Protein AF-A0AAW2PL71-F1 (afdb_monomer)

pLDDT: mean 82.97, std 17.32, range [32.44, 98.19]

InterPro domains:
  IPR003349 JmjN domain [PF02375] (25-58)
  IPR003349 JmjN domain [PS51183] (24-65)
  IPR003349 JmjN domain [SM00545] (23-64)

Foldseek 3Di:
DDDDDPPPPPPPPDDPVVVVDDDQEEAEDDPVLVVDVVVVCVVCVVPRVVVVDHHYDYPDDDDDPVVVVVVQQVVQCVPDPDNVDGRKDWDFDDDPPDDVPDPDDPPDPRPDTHDMDHD

Structure (mmCIF, N/CA/C/O backbone):
data_AF-A0AAW2PL71-F1
#
_entry.id   AF-A0AAW2PL71-F1
#
loop_
_atom_site.group_PDB
_atom_site.id
_atom_site.type_symbol
_atom_site.label_atom_id
_atom_site.label_alt_id
_atom_site.label_comp_id
_atom_site.label_asym_id
_atom_site.label_entity_id
_atom_site.label_seq_id
_atom_site.pdbx_PDB_ins_code
_atom_site.Cartn_x
_atom_site.Cartn_y
_atom_site.Cartn_z
_atom_site.occupancy
_atom_site.B_iso_or_equiv
_atom_site.auth_seq_id
_atom_site.auth_comp_id
_atom_site.auth_asym_id
_atom_site.auth_atom_id
_atom_site.pdbx_PDB_model_num
ATOM 1 N N . MET A 1 1 ? 32.051 -24.001 -17.659 1.00 33.91 1 MET A N 1
ATOM 2 C CA . MET A 1 1 ? 32.112 -24.149 -16.190 1.00 33.91 1 MET A CA 1
ATOM 3 C C . MET A 1 1 ? 31.019 -23.276 -15.603 1.00 33.91 1 MET A C 1
ATOM 5 O O . MET A 1 1 ? 31.182 -22.067 -15.554 1.00 33.91 1 MET A O 1
ATOM 9 N N . ALA A 1 2 ? 29.862 -23.871 -15.310 1.00 32.44 2 ALA A N 1
ATOM 10 C CA . ALA A 1 2 ? 28.742 -23.176 -14.687 1.00 32.44 2 ALA A CA 1
ATOM 11 C C . ALA A 1 2 ? 28.960 -23.183 -13.169 1.00 32.44 2 ALA A C 1
ATOM 13 O O . ALA A 1 2 ? 29.197 -24.244 -12.598 1.00 32.44 2 ALA A O 1
ATOM 14 N N . ALA A 1 3 ? 28.933 -22.010 -12.540 1.00 37.00 3 ALA A N 1
ATOM 15 C CA . ALA A 1 3 ? 28.911 -21.906 -11.090 1.00 37.00 3 ALA A CA 1
ATOM 16 C C . ALA A 1 3 ? 27.455 -22.023 -10.629 1.00 37.00 3 ALA A C 1
ATOM 18 O O . ALA A 1 3 ? 26.619 -21.180 -10.957 1.00 37.00 3 ALA A O 1
ATOM 19 N N . GLU A 1 4 ? 27.157 -23.097 -9.907 1.00 39.41 4 GLU A N 1
ATOM 20 C CA . GLU A 1 4 ? 25.885 -23.297 -9.227 1.00 39.41 4 GLU A CA 1
ATOM 21 C C . GLU A 1 4 ? 25.730 -22.256 -8.110 1.00 39.41 4 GLU A C 1
ATOM 23 O O . GLU A 1 4 ? 26.573 -22.136 -7.219 1.00 39.41 4 GLU A O 1
ATOM 28 N N . VAL A 1 5 ? 24.638 -21.490 -8.148 1.00 39.50 5 VAL A N 1
ATOM 29 C CA . VAL A 1 5 ? 24.213 -20.655 -7.021 1.00 39.50 5 VAL A CA 1
ATOM 30 C C . VAL A 1 5 ? 23.587 -21.583 -5.989 1.00 39.50 5 VAL A C 1
ATOM 32 O O . VAL A 1 5 ? 22.440 -22.007 -6.117 1.00 39.50 5 VAL A O 1
ATOM 35 N N . SER A 1 6 ? 24.370 -21.913 -4.966 1.00 40.34 6 SER A N 1
ATOM 36 C CA . SER A 1 6 ? 23.892 -22.651 -3.804 1.00 40.34 6 SER A CA 1
ATOM 37 C C . SER A 1 6 ? 22.891 -21.779 -3.043 1.00 40.34 6 SER A C 1
ATOM 39 O O . SER A 1 6 ? 23.249 -20.772 -2.428 1.00 40.34 6 SER A O 1
ATOM 41 N N . GLY A 1 7 ? 21.612 -22.145 -3.137 1.00 46.38 7 GLY A N 1
ATOM 42 C CA . GLY A 1 7 ? 20.522 -21.586 -2.348 1.00 46.38 7 GLY A CA 1
ATOM 43 C C . GLY A 1 7 ? 20.689 -21.968 -0.881 1.00 46.38 7 GLY A C 1
ATOM 44 O O . GLY A 1 7 ? 20.038 -22.886 -0.390 1.00 46.38 7 GLY A O 1
ATOM 45 N N . GLY A 1 8 ? 21.584 -21.272 -0.184 1.00 38.81 8 GLY A N 1
ATOM 46 C CA . GLY A 1 8 ? 21.751 -21.379 1.257 1.00 38.81 8 GLY A CA 1
ATOM 47 C C . GLY A 1 8 ? 20.539 -20.786 1.964 1.00 38.81 8 GLY A C 1
ATOM 48 O O . GLY A 1 8 ? 20.511 -19.594 2.261 1.00 38.81 8 GLY A O 1
ATOM 49 N N . GLY A 1 9 ? 19.541 -21.623 2.249 1.00 47.38 9 GLY A N 1
ATOM 50 C CA . GLY A 1 9 ? 18.488 -21.348 3.223 1.00 47.38 9 GLY A CA 1
ATOM 51 C C . GLY A 1 9 ? 19.075 -21.293 4.633 1.00 47.38 9 GLY A C 1
ATOM 52 O O . GLY A 1 9 ? 18.838 -22.181 5.445 1.00 47.38 9 GLY A O 1
ATOM 53 N N . GLY A 1 10 ? 19.899 -20.284 4.912 1.00 53.03 10 GLY A N 1
ATOM 54 C CA . GLY A 1 10 ? 20.370 -20.004 6.258 1.00 53.03 10 GLY A CA 1
ATOM 55 C C . GLY A 1 10 ? 19.173 -19.637 7.124 1.00 53.03 10 GLY A C 1
ATOM 56 O O . GLY A 1 10 ? 18.436 -18.707 6.801 1.00 53.03 10 GLY A O 1
ATOM 57 N N . ASN A 1 11 ? 18.964 -20.376 8.210 1.00 62.91 11 ASN A N 1
ATOM 58 C CA . ASN A 1 11 ? 18.016 -20.000 9.249 1.00 62.91 11 ASN A CA 1
ATOM 59 C C . ASN A 1 11 ? 18.486 -18.658 9.834 1.00 62.91 11 ASN A C 1
ATOM 61 O O . ASN A 1 11 ? 19.463 -18.607 10.579 1.00 62.91 11 ASN A O 1
ATOM 65 N N . ILE A 1 12 ? 17.865 -17.557 9.407 1.00 77.00 12 ILE A N 1
ATOM 66 C CA . ILE A 1 12 ? 18.183 -16.224 9.914 1.00 77.00 12 ILE A CA 1
ATOM 67 C C . ILE A 1 12 ? 17.695 -16.192 11.360 1.00 77.00 12 ILE A C 1
ATOM 69 O O . ILE A 1 12 ? 16.492 -16.121 11.615 1.00 77.00 12 ILE A O 1
ATOM 73 N N . GLU A 1 13 ? 18.623 -16.253 12.312 1.00 84.00 13 GLU A N 1
ATOM 74 C CA . GLU A 1 13 ? 18.301 -16.095 13.725 1.00 84.00 13 GLU A CA 1
ATOM 75 C C . GLU A 1 13 ? 17.822 -14.663 13.986 1.00 84.00 13 GLU A C 1
ATOM 77 O O . GLU A 1 13 ? 18.589 -13.719 14.167 1.00 84.00 13 GLU A O 1
ATOM 82 N N . VAL A 1 14 ? 16.503 -14.492 13.960 1.00 85.88 14 VAL A N 1
ATOM 83 C CA . VAL A 1 14 ? 15.848 -13.229 14.287 1.00 85.88 14 VAL A CA 1
ATOM 84 C C . VAL A 1 14 ? 15.962 -12.992 15.795 1.00 85.88 14 VAL A C 1
ATOM 86 O O . VAL A 1 14 ? 15.488 -13.807 16.592 1.00 85.88 14 VAL A O 1
ATOM 89 N N . SER A 1 15 ? 16.548 -11.857 16.184 1.00 87.06 15 SER A N 1
ATOM 90 C CA . SER A 1 15 ? 16.690 -11.447 17.585 1.00 87.06 15 SER A CA 1
ATOM 91 C C . SER A 1 15 ? 15.347 -11.489 18.337 1.00 87.06 15 SER A C 1
ATOM 93 O O . SER A 1 15 ? 14.341 -11.028 17.790 1.00 87.06 15 SER A O 1
ATOM 95 N N . PRO A 1 16 ? 15.299 -11.959 19.600 1.00 91.25 16 PRO A N 1
ATOM 96 C CA . PRO A 1 16 ? 14.045 -12.100 20.349 1.00 91.25 16 PRO A CA 1
ATOM 97 C C . PRO A 1 16 ? 13.207 -10.815 20.441 1.00 91.25 16 PRO A C 1
ATOM 99 O O . PRO A 1 16 ? 11.991 -10.875 20.294 1.00 91.25 16 PRO A O 1
ATOM 102 N N . TRP A 1 17 ? 13.851 -9.648 20.589 1.00 92.38 17 TRP A N 1
ATOM 103 C CA . TRP A 1 17 ? 13.163 -8.351 20.670 1.00 92.38 17 TRP A CA 1
ATOM 104 C C . TRP A 1 17 ? 12.405 -7.979 19.387 1.00 92.38 17 TRP A C 1
ATOM 106 O O . TRP A 1 17 ? 11.392 -7.285 19.445 1.00 92.38 17 TRP A O 1
ATOM 116 N N . LEU A 1 18 ? 12.885 -8.438 18.226 1.00 91.81 18 LEU A N 1
ATOM 117 C CA . LEU A 1 18 ? 12.242 -8.169 16.942 1.00 91.81 18 LEU A CA 1
ATOM 118 C C . LEU A 1 18 ? 10.990 -9.038 16.775 1.00 91.81 18 LEU A C 1
ATOM 120 O O . LEU A 1 18 ? 10.002 -8.584 16.208 1.00 91.81 18 LEU A O 1
ATOM 124 N N . LYS A 1 19 ? 10.999 -10.254 17.337 1.00 88.88 19 LYS A N 1
ATOM 125 C CA . LYS A 1 19 ? 9.821 -11.137 17.389 1.00 88.88 19 LYS A CA 1
ATOM 126 C C . LYS A 1 19 ? 8.746 -10.622 18.350 1.00 88.88 19 LYS A C 1
ATOM 128 O O . LYS A 1 19 ? 7.573 -10.896 18.136 1.00 88.88 19 LYS A O 1
ATOM 133 N N . SER A 1 20 ? 9.138 -9.892 19.397 1.00 91.12 20 SER A N 1
ATOM 134 C CA . SER A 1 20 ? 8.219 -9.306 20.382 1.00 91.12 20 SER A CA 1
ATOM 135 C C . SER A 1 20 ? 7.737 -7.896 20.023 1.00 91.12 20 SER A C 1
ATOM 137 O O . SER A 1 20 ? 7.045 -7.271 20.824 1.00 91.12 20 SER A O 1
ATOM 139 N N . MET A 1 21 ? 8.141 -7.352 18.872 1.00 92.75 21 MET A N 1
ATOM 140 C CA . MET A 1 21 ? 7.743 -6.008 18.462 1.00 92.75 21 MET A CA 1
ATOM 141 C C . MET A 1 21 ? 6.246 -5.995 18.110 1.00 92.75 21 MET A C 1
ATOM 143 O O . MET A 1 21 ? 5.793 -6.885 17.387 1.00 92.75 21 MET A O 1
ATOM 147 N N . PRO A 1 22 ? 5.461 -5.016 18.600 1.00 91.62 22 PRO A N 1
ATOM 148 C CA . PRO A 1 22 ? 4.041 -4.947 18.287 1.00 91.62 22 PRO A CA 1
ATOM 149 C C . PRO A 1 22 ? 3.836 -4.768 16.782 1.00 91.62 22 PRO A C 1
ATOM 151 O O . PRO A 1 22 ? 4.511 -3.966 16.134 1.00 91.62 22 PRO A O 1
ATOM 154 N N . VAL A 1 23 ? 2.893 -5.527 16.233 1.00 93.81 23 VAL A N 1
ATOM 155 C CA . VAL A 1 23 ? 2.533 -5.453 14.817 1.00 93.81 23 VAL A CA 1
ATOM 156 C C . VAL A 1 23 ? 1.577 -4.280 14.607 1.00 93.81 23 VAL A C 1
ATOM 158 O O . VAL A 1 23 ? 0.701 -4.020 15.433 1.00 93.81 23 VAL A O 1
ATOM 161 N N . 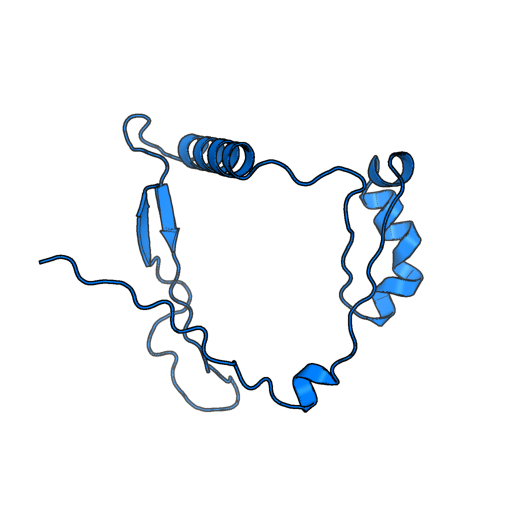ALA A 1 24 ? 1.759 -3.562 13.502 1.00 95.94 24 ALA A N 1
ATOM 162 C CA . ALA A 1 24 ? 0.842 -2.509 13.085 1.00 95.94 24 ALA A CA 1
ATOM 163 C C . ALA A 1 24 ? -0.527 -3.094 12.680 1.00 95.94 24 ALA A C 1
ATOM 165 O O . ALA A 1 24 ? -0.573 -4.210 12.158 1.00 95.94 24 ALA A O 1
ATOM 166 N N . PRO A 1 25 ? -1.636 -2.359 12.869 1.00 97.25 25 PRO A N 1
ATOM 167 C CA . PRO A 1 25 ? -2.957 -2.835 12.479 1.00 97.25 25 PRO A CA 1
ATOM 168 C C . PRO A 1 25 ? -3.048 -3.073 10.965 1.00 97.25 25 PRO A 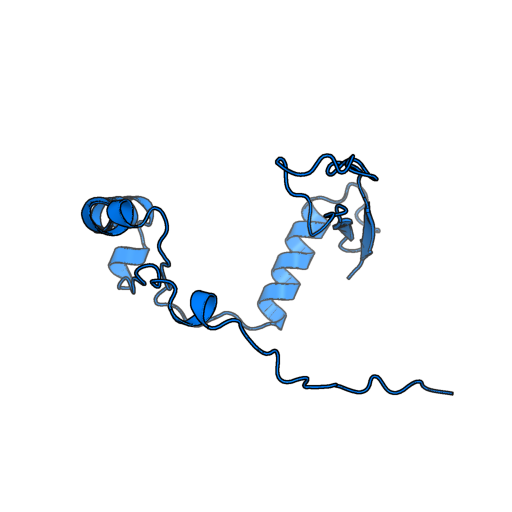C 1
ATOM 170 O O . PRO A 1 25 ? -2.499 -2.312 10.157 1.00 97.25 25 PRO A O 1
ATOM 173 N N . GLU A 1 26 ? -3.767 -4.134 10.601 1.00 97.94 26 GLU A N 1
ATOM 174 C CA . GLU A 1 26 ? -4.055 -4.530 9.224 1.00 97.94 26 GLU A CA 1
ATOM 175 C C . GLU A 1 26 ? -5.559 -4.400 8.954 1.00 97.94 26 GLU A C 1
ATOM 177 O O . GLU A 1 26 ? -6.380 -4.931 9.700 1.00 97.94 26 GLU A O 1
ATOM 182 N N . TYR A 1 27 ? -5.916 -3.683 7.890 1.00 98.12 27 TYR A N 1
ATOM 183 C CA . TYR A 1 27 ? -7.297 -3.400 7.510 1.00 98.12 27 TYR A CA 1
ATOM 184 C C . TYR A 1 27 ? -7.645 -4.050 6.168 1.00 98.12 27 TYR A C 1
ATOM 186 O O . TYR A 1 27 ? -6.869 -3.977 5.212 1.00 98.12 27 TYR A O 1
ATOM 194 N N . HIS A 1 28 ? -8.840 -4.637 6.089 1.00 97.75 28 HIS A N 1
ATOM 195 C CA . HIS A 1 28 ? -9.372 -5.312 4.902 1.00 97.75 28 HIS A CA 1
ATOM 196 C C . HIS A 1 28 ? -10.676 -4.631 4.449 1.00 97.75 28 HIS A C 1
ATOM 198 O O . HIS A 1 28 ? -11.759 -5.085 4.824 1.00 97.75 28 HIS A O 1
ATOM 204 N N . PRO A 1 29 ? -10.601 -3.514 3.701 1.00 98.06 29 PRO A N 1
ATOM 205 C CA . PRO A 1 29 ? -11.781 -2.836 3.176 1.00 98.06 29 PRO A CA 1
ATOM 206 C C . PRO A 1 29 ? -12.604 -3.750 2.271 1.00 98.06 29 PRO A C 1
ATOM 208 O O . PRO A 1 29 ? -12.071 -4.570 1.526 1.00 98.06 29 PRO A O 1
ATOM 211 N N . THR A 1 30 ? -13.915 -3.541 2.273 1.00 97.50 30 THR A N 1
ATOM 212 C CA . THR A 1 30 ? -14.810 -4.069 1.240 1.00 97.50 30 THR A CA 1
ATOM 213 C C . THR A 1 30 ? -14.559 -3.385 -0.108 1.00 97.50 30 THR A C 1
ATOM 215 O O . THR A 1 30 ? -13.957 -2.314 -0.181 1.00 97.50 30 THR A O 1
ATOM 218 N N . LEU A 1 31 ? -15.067 -3.964 -1.202 1.00 96.81 31 LEU A N 1
ATOM 219 C CA . LEU A 1 31 ? -14.949 -3.361 -2.538 1.00 96.81 31 LEU A CA 1
ATOM 220 C C . LEU A 1 31 ? -15.518 -1.939 -2.613 1.00 96.81 31 LEU A C 1
ATOM 222 O O . LEU A 1 31 ? -14.968 -1.127 -3.351 1.00 96.81 31 LEU A O 1
ATOM 226 N N . ALA A 1 32 ? -16.591 -1.649 -1.867 1.00 97.06 32 ALA A N 1
ATOM 227 C CA . ALA A 1 32 ? -17.216 -0.329 -1.816 1.00 97.06 32 ALA A CA 1
ATOM 228 C C . ALA A 1 32 ? -16.351 0.681 -1.050 1.00 97.06 32 ALA A C 1
ATOM 230 O O . ALA A 1 32 ? -16.139 1.794 -1.515 1.00 97.06 32 ALA A O 1
ATOM 231 N N . GLU A 1 33 ? -15.800 0.275 0.093 1.00 97.00 33 GLU A N 1
ATOM 232 C CA . GLU A 1 33 ? -14.899 1.116 0.887 1.00 97.00 33 GLU A CA 1
ATOM 233 C C . GLU A 1 33 ? -13.581 1.400 0.166 1.00 97.00 33 GLU A C 1
ATOM 235 O O . GLU A 1 33 ? -13.025 2.483 0.301 1.00 97.00 33 GLU A O 1
ATOM 240 N N . PHE A 1 34 ? -13.094 0.445 -0.628 1.00 96.94 34 PHE A N 1
ATOM 241 C CA . PHE A 1 34 ? -11.860 0.600 -1.390 1.00 96.94 34 PHE A CA 1
ATOM 242 C C . PHE A 1 34 ? -12.009 1.513 -2.620 1.00 96.94 34 PHE A C 1
ATOM 244 O O . PHE A 1 34 ? -11.001 1.865 -3.228 1.00 96.94 34 PHE A O 1
ATOM 251 N N . GLN A 1 35 ? -13.235 1.907 -2.998 1.00 97.06 35 GLN A N 1
ATOM 252 C CA . GLN A 1 35 ? -13.446 2.849 -4.107 1.00 97.06 35 GLN A CA 1
ATOM 253 C C . GLN A 1 35 ? -12.907 4.248 -3.791 1.00 97.06 35 GLN A C 1
ATOM 255 O O . GLN A 1 35 ? -12.346 4.890 -4.675 1.00 97.06 35 GLN A O 1
ATOM 260 N N . ASP A 1 36 ? -13.066 4.711 -2.546 1.00 97.50 36 ASP A N 1
ATOM 261 C CA . ASP A 1 36 ? -12.560 6.009 -2.093 1.00 97.50 36 ASP A CA 1
ATOM 262 C C . ASP A 1 36 ? -11.498 5.811 -0.997 1.00 97.50 36 ASP A C 1
ATOM 264 O O . ASP A 1 36 ? -11.825 5.702 0.193 1.00 97.50 36 ASP A O 1
ATOM 268 N N . PRO A 1 37 ? -10.205 5.761 -1.372 1.00 96.25 37 PRO A N 1
ATOM 269 C CA . PRO A 1 37 ? -9.136 5.506 -0.417 1.00 96.25 37 PRO A CA 1
ATOM 270 C C . PRO A 1 37 ? -9.000 6.622 0.623 1.00 96.25 37 PRO A C 1
ATOM 272 O O . PRO A 1 37 ? -8.600 6.343 1.751 1.00 96.25 37 PRO A O 1
ATOM 275 N N . ILE A 1 38 ? -9.341 7.869 0.285 1.00 97.81 38 ILE A N 1
ATOM 276 C CA . ILE A 1 38 ? -9.220 9.000 1.210 1.00 97.81 38 ILE A CA 1
ATOM 277 C C . ILE A 1 38 ? -10.312 8.918 2.275 1.00 97.81 38 ILE A C 1
ATOM 279 O O . ILE A 1 38 ? -10.012 9.008 3.467 1.00 97.81 38 ILE A O 1
ATOM 283 N N . ALA A 1 39 ? -11.559 8.660 1.871 1.00 98.06 39 ALA A N 1
ATOM 284 C CA . ALA A 1 39 ? -12.653 8.438 2.813 1.00 98.06 39 ALA A CA 1
ATOM 285 C C . ALA A 1 39 ? -12.380 7.236 3.732 1.00 98.06 39 ALA A C 1
ATOM 287 O O . ALA A 1 39 ? -12.640 7.303 4.937 1.00 98.06 39 ALA A O 1
ATOM 288 N N . TYR A 1 40 ? -11.806 6.153 3.195 1.00 98.19 40 TYR A N 1
ATOM 289 C CA . TYR A 1 40 ? -11.443 4.993 4.004 1.00 98.19 40 TYR A CA 1
ATOM 290 C C . TYR A 1 40 ? -10.331 5.298 5.014 1.00 98.19 40 TYR A C 1
ATOM 292 O O . TYR A 1 40 ? -10.443 4.896 6.171 1.00 98.19 40 TYR A O 1
ATOM 300 N N . ILE A 1 41 ? -9.295 6.052 4.623 1.00 98.06 41 ILE A N 1
ATOM 301 C CA . ILE A 1 41 ? -8.237 6.493 5.545 1.00 98.06 41 ILE A CA 1
ATOM 302 C C . ILE A 1 41 ? -8.835 7.307 6.699 1.00 98.06 41 ILE A C 1
ATOM 304 O O . ILE A 1 41 ? -8.542 7.007 7.854 1.00 98.06 41 ILE A O 1
ATOM 308 N N . PHE A 1 42 ? -9.726 8.266 6.419 1.00 98.12 42 PHE A N 1
ATOM 309 C CA . PHE A 1 42 ? -10.397 9.044 7.469 1.00 98.12 42 PHE A CA 1
ATOM 310 C C . PHE A 1 42 ? -11.267 8.181 8.387 1.00 98.12 42 PHE A C 1
ATOM 312 O O . PHE A 1 42 ? -11.315 8.409 9.596 1.00 98.12 42 PHE A O 1
ATOM 319 N N . LYS A 1 43 ? -11.916 7.146 7.844 1.00 97.94 43 LYS A N 1
ATOM 320 C CA . LYS A 1 43 ? -12.694 6.190 8.640 1.00 97.94 43 LYS A CA 1
ATOM 321 C C . LYS A 1 43 ? -11.828 5.461 9.677 1.00 97.94 43 LYS A C 1
ATOM 323 O O . LYS A 1 43 ? -12.279 5.277 10.807 1.00 97.94 43 LYS A O 1
ATOM 328 N N . ILE A 1 44 ? -10.611 5.046 9.311 1.00 97.94 44 ILE A N 1
ATOM 329 C CA . ILE A 1 44 ? -9.709 4.268 10.185 1.00 97.94 44 ILE A CA 1
ATOM 330 C C . ILE A 1 44 ? -8.732 5.134 11.002 1.00 97.94 44 ILE A C 1
ATOM 332 O O . ILE A 1 44 ? -8.091 4.633 11.928 1.00 97.94 44 ILE A O 1
ATOM 336 N N . GLU A 1 45 ? -8.615 6.430 10.698 1.00 97.62 45 GLU A N 1
ATOM 337 C CA . GLU A 1 45 ? -7.610 7.347 11.255 1.00 97.62 45 GLU A CA 1
ATOM 338 C C . GLU A 1 45 ? -7.575 7.347 12.787 1.00 97.62 45 GLU A C 1
ATOM 340 O O . GLU A 1 45 ? -6.506 7.241 13.392 1.00 97.62 45 GLU A O 1
ATOM 345 N N . LYS A 1 46 ? -8.742 7.420 13.437 1.00 97.62 46 LYS A N 1
ATOM 346 C CA . LYS A 1 46 ? -8.849 7.497 14.903 1.00 97.62 46 LYS A CA 1
ATOM 347 C C . LYS A 1 46 ? -8.187 6.310 15.614 1.00 97.62 46 LYS A C 1
ATOM 349 O O . LYS A 1 46 ? -7.703 6.448 16.738 1.00 97.62 46 LYS A O 1
ATOM 354 N N . GLU A 1 47 ? -8.186 5.140 14.985 1.00 96.62 47 GLU A N 1
ATOM 355 C CA . GLU A 1 47 ? -7.545 3.938 15.510 1.00 96.62 47 GLU A CA 1
ATOM 356 C C . GLU A 1 47 ? -6.097 3.823 15.028 1.00 96.62 47 GLU A C 1
ATOM 358 O O . GLU A 1 47 ? -5.187 3.682 15.846 1.00 96.62 47 GLU A O 1
ATOM 363 N N . ALA A 1 48 ? -5.873 3.950 13.717 1.00 96.88 48 ALA A N 1
ATOM 364 C CA . ALA A 1 48 ? -4.570 3.770 13.085 1.00 96.88 48 ALA A CA 1
ATOM 365 C C . ALA A 1 48 ? -3.522 4.800 13.541 1.00 96.88 48 ALA A C 1
ATOM 367 O O . ALA A 1 48 ? -2.351 4.457 13.708 1.00 96.88 48 ALA A O 1
ATOM 368 N N . SER A 1 49 ? -3.934 6.045 13.802 1.00 96.31 49 SER A N 1
ATOM 369 C CA . SER A 1 49 ? -3.039 7.128 14.243 1.00 96.31 49 SER A CA 1
ATOM 370 C C . SER A 1 49 ? -2.298 6.810 15.543 1.00 96.31 49 SER A C 1
ATOM 372 O O . SER A 1 49 ? -1.172 7.266 15.726 1.00 96.31 49 SER A O 1
ATOM 374 N N . LYS A 1 50 ? -2.867 5.961 16.410 1.00 96.56 50 LYS A N 1
ATOM 375 C CA . LYS A 1 50 ? -2.229 5.521 17.662 1.00 96.56 50 LYS A CA 1
ATOM 376 C C . LYS A 1 50 ? -0.949 4.710 17.433 1.00 96.56 50 LYS A C 1
ATOM 378 O O . LYS A 1 50 ? -0.108 4.651 18.324 1.00 96.56 50 LYS A O 1
ATOM 383 N N . TYR A 1 51 ? -0.807 4.091 16.260 1.00 96.38 51 TYR A N 1
ATOM 384 C CA . TYR A 1 51 ? 0.329 3.240 15.895 1.00 96.38 51 TYR A CA 1
ATOM 385 C C . TYR A 1 51 ? 1.342 3.949 14.984 1.00 96.38 51 TYR A C 1
ATOM 387 O O . TYR A 1 51 ? 2.456 3.461 14.807 1.00 96.38 51 TYR A O 1
ATOM 395 N N . GLY A 1 52 ? 0.967 5.076 14.368 1.00 96.12 52 GLY A N 1
ATOM 396 C CA . GLY A 1 52 ? 1.788 5.831 13.413 1.00 96.12 52 GLY A CA 1
ATOM 397 C C . GLY A 1 52 ? 1.904 5.204 12.015 1.00 96.12 52 GLY A C 1
ATOM 398 O O . GLY A 1 52 ? 2.054 5.934 11.039 1.00 96.12 52 GLY A O 1
ATOM 399 N N . ILE A 1 53 ? 1.787 3.878 11.897 1.00 97.00 53 ILE A N 1
ATOM 400 C CA . ILE A 1 53 ? 1.726 3.141 10.627 1.00 97.00 53 ILE A CA 1
ATOM 401 C C . ILE A 1 53 ? 0.604 2.097 10.662 1.00 97.00 53 ILE A C 1
ATOM 403 O O . ILE A 1 53 ? 0.278 1.553 11.715 1.00 97.00 53 ILE A O 1
ATOM 407 N N . CYS A 1 54 ? 0.031 1.793 9.499 1.00 97.56 54 CYS A N 1
ATOM 408 C CA . CYS A 1 54 ? -0.912 0.692 9.309 1.00 97.56 54 CYS A CA 1
ATOM 409 C C . CYS A 1 54 ? -0.743 0.072 7.918 1.00 97.56 54 CYS A C 1
ATOM 411 O O . CYS A 1 54 ? -0.105 0.658 7.038 1.00 97.56 54 CYS A O 1
ATOM 413 N N . LYS A 1 55 ? -1.310 -1.120 7.722 1.00 97.44 55 LYS A N 1
ATOM 414 C CA . LYS A 1 55 ? -1.355 -1.818 6.434 1.00 97.44 55 LYS A CA 1
ATOM 415 C C . LYS A 1 55 ? -2.806 -1.926 5.970 1.00 97.44 55 LYS A C 1
ATOM 417 O O . LYS A 1 55 ? -3.668 -2.335 6.736 1.00 97.44 55 LYS A O 1
ATOM 422 N N . ILE A 1 56 ? -3.071 -1.596 4.709 1.00 98.00 56 ILE A N 1
ATOM 423 C CA . ILE A 1 56 ? -4.382 -1.785 4.075 1.00 98.00 56 ILE A CA 1
ATOM 424 C C . ILE A 1 56 ? -4.214 -2.835 2.981 1.00 98.00 56 ILE A C 1
ATOM 426 O O . ILE A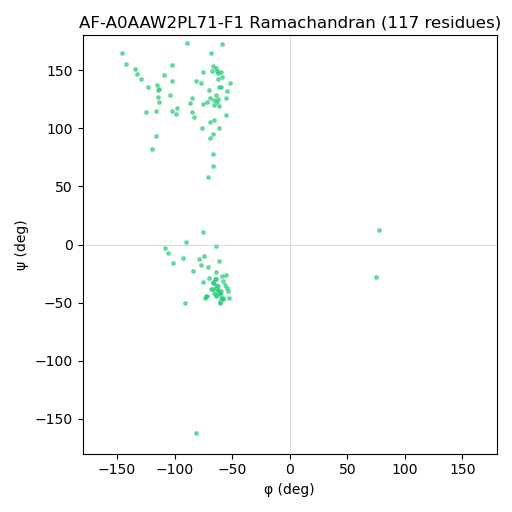 1 56 ? -3.381 -2.667 2.087 1.00 98.00 56 ILE A O 1
ATOM 430 N N . VAL A 1 57 ? -4.981 -3.920 3.052 1.00 97.06 57 VAL A N 1
ATOM 431 C CA . VAL A 1 57 ? -4.968 -4.987 2.047 1.00 97.06 57 VAL A CA 1
ATOM 432 C C . VAL A 1 57 ? -6.129 -4.789 1.077 1.00 97.06 57 VAL A C 1
ATOM 434 O O . VAL A 1 57 ? -7.281 -4.854 1.502 1.00 97.06 57 VAL A O 1
ATOM 437 N N . PRO A 1 58 ? -5.863 -4.571 -0.223 1.00 96.06 58 PRO A N 1
ATOM 438 C CA . PRO A 1 58 ? -6.920 -4.425 -1.217 1.00 96.06 58 PRO A CA 1
ATOM 439 C C . PRO A 1 58 ? -7.835 -5.664 -1.280 1.00 96.06 58 PRO A C 1
ATOM 441 O O . PRO A 1 58 ? -7.328 -6.784 -1.210 1.00 96.06 58 PRO A O 1
ATOM 444 N N . PRO A 1 59 ? -9.153 -5.508 -1.513 1.00 96.94 59 PRO A N 1
ATOM 445 C CA . PRO A 1 59 ? -10.102 -6.622 -1.657 1.00 96.94 59 PRO A CA 1
ATOM 446 C C . PRO A 1 59 ? -10.011 -7.346 -3.011 1.00 96.94 59 PRO A C 1
ATOM 448 O O . PRO A 1 59 ? -10.892 -8.128 -3.364 1.00 96.94 59 PRO A O 1
ATOM 451 N N . VAL A 1 60 ? -8.974 -7.064 -3.801 1.00 93.50 60 VAL A N 1
ATOM 452 C CA . VAL A 1 60 ? -8.759 -7.633 -5.134 1.00 93.50 60 VAL A CA 1
ATOM 453 C C . VAL A 1 60 ? -7.583 -8.611 -5.107 1.00 93.50 60 VAL A C 1
ATOM 455 O O . VAL A 1 60 ? -6.616 -8.387 -4.374 1.00 93.50 60 VAL A O 1
ATOM 458 N N . PRO A 1 61 ? -7.626 -9.697 -5.898 1.00 92.69 61 PRO A N 1
ATOM 459 C CA . PRO A 1 61 ? -6.526 -10.649 -5.959 1.00 92.69 61 PRO A CA 1
ATOM 460 C C . PRO A 1 61 ? -5.249 -9.977 -6.472 1.00 92.69 61 PRO A C 1
ATOM 462 O O . PRO A 1 61 ? -5.287 -9.080 -7.317 1.00 92.69 61 PRO A O 1
ATOM 465 N N . ALA A 1 62 ? -4.100 -10.441 -5.981 1.00 92.12 62 ALA A N 1
ATOM 466 C CA . ALA A 1 62 ? -2.810 -9.948 -6.441 1.00 92.12 62 ALA A CA 1
ATOM 467 C C . ALA A 1 62 ? -2.637 -10.188 -7.952 1.00 92.12 62 ALA A C 1
ATOM 469 O O . ALA A 1 62 ? -2.922 -11.272 -8.466 1.00 92.12 62 ALA A O 1
ATOM 470 N N . ALA A 1 63 ? -2.138 -9.177 -8.664 1.00 93.62 63 ALA A N 1
ATOM 471 C CA . ALA A 1 63 ? -1.832 -9.304 -10.083 1.00 93.62 63 ALA A CA 1
ATOM 472 C C . ALA A 1 63 ? -0.715 -10.336 -10.326 1.00 93.62 63 ALA A C 1
ATOM 474 O O . ALA A 1 63 ? 0.171 -10.541 -9.494 1.00 93.62 63 ALA A O 1
ATOM 475 N N . SER A 1 64 ? -0.722 -10.965 -11.505 1.00 96.44 64 SER A N 1
ATOM 476 C CA . SER A 1 64 ? 0.335 -11.908 -11.882 1.00 96.44 64 SER A CA 1
ATOM 477 C C . SER A 1 64 ? 1.700 -11.210 -11.985 1.00 96.44 64 SER A C 1
ATOM 479 O O . SER A 1 64 ? 1.783 -10.051 -12.402 1.00 96.44 64 SER A O 1
ATOM 481 N N . LYS A 1 65 ? 2.795 -11.931 -11.697 1.00 95.75 65 LYS A N 1
ATOM 482 C CA . LYS A 1 65 ? 4.168 -11.404 -11.849 1.00 95.75 65 LYS A CA 1
ATOM 483 C C . LYS A 1 65 ? 4.421 -10.850 -13.254 1.00 95.75 65 LYS A C 1
ATOM 485 O O . LYS A 1 65 ? 5.015 -9.787 -13.393 1.00 95.75 65 LYS A O 1
ATOM 490 N N . LYS A 1 66 ? 3.916 -11.535 -14.288 1.00 96.19 66 LYS A N 1
ATOM 491 C CA . LYS A 1 66 ? 4.034 -11.107 -15.690 1.00 96.19 66 LYS A CA 1
ATOM 492 C C . LYS A 1 66 ? 3.387 -9.740 -15.912 1.00 96.19 66 LYS A C 1
ATOM 494 O O . LYS A 1 66 ? 3.992 -8.873 -16.531 1.00 96.19 66 LYS A O 1
ATOM 499 N N . THR A 1 67 ? 2.183 -9.538 -15.380 1.00 96.00 67 THR A N 1
ATOM 500 C CA . THR A 1 67 ? 1.464 -8.260 -15.471 1.00 96.00 67 THR A CA 1
ATOM 501 C C . THR A 1 67 ? 2.206 -7.151 -14.731 1.00 96.00 67 THR A C 1
ATOM 503 O O . THR A 1 67 ? 2.360 -6.059 -15.271 1.00 96.00 67 THR A O 1
ATOM 506 N N . ILE A 1 68 ? 2.699 -7.435 -13.522 1.00 95.06 68 ILE A N 1
ATOM 507 C CA . ILE A 1 68 ?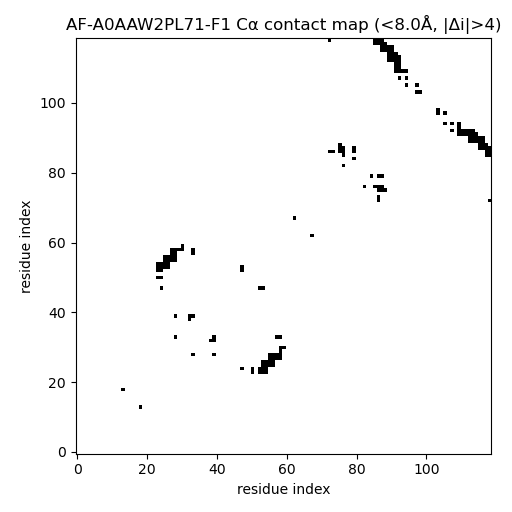 3.443 -6.469 -12.704 1.00 95.06 68 ILE A CA 1
ATOM 508 C C . ILE A 1 68 ? 4.708 -6.008 -13.437 1.00 95.06 68 ILE A C 1
ATOM 510 O O . ILE A 1 68 ? 4.917 -4.807 -13.588 1.00 95.06 68 ILE A O 1
ATOM 514 N N . ILE A 1 69 ? 5.510 -6.947 -13.949 1.00 94.12 69 ILE A N 1
ATOM 515 C CA . ILE A 1 69 ? 6.744 -6.639 -14.687 1.00 94.12 69 ILE A CA 1
ATOM 516 C C . ILE A 1 69 ? 6.428 -5.873 -15.977 1.00 94.12 69 ILE A C 1
ATOM 518 O O . ILE A 1 69 ? 7.075 -4.874 -16.272 1.00 94.12 69 ILE A O 1
ATOM 522 N N . ALA A 1 70 ? 5.397 -6.280 -16.725 1.00 94.38 70 ALA A N 1
ATOM 523 C CA . ALA A 1 70 ? 5.003 -5.583 -17.947 1.00 94.38 70 ALA A CA 1
ATOM 524 C C . ALA A 1 70 ? 4.595 -4.124 -17.679 1.00 94.38 70 ALA A C 1
ATOM 526 O O . ALA A 1 70 ? 4.987 -3.228 -18.424 1.00 94.38 70 ALA A O 1
ATOM 527 N N . ASN A 1 71 ? 3.833 -3.872 -16.613 1.00 95.12 71 ASN A N 1
ATOM 528 C CA . ASN A 1 71 ? 3.441 -2.518 -16.226 1.00 95.12 71 ASN A CA 1
ATOM 529 C C . ASN A 1 71 ? 4.639 -1.696 -15.734 1.00 95.12 71 ASN A C 1
ATOM 531 O O . ASN A 1 71 ? 4.742 -0.520 -16.074 1.00 95.12 71 ASN A O 1
ATOM 535 N N . LEU A 1 72 ? 5.564 -2.311 -14.990 1.00 93.31 72 LEU A N 1
ATOM 536 C CA . LEU A 1 72 ? 6.805 -1.662 -14.573 1.00 93.31 72 LEU A CA 1
ATOM 537 C C . LEU A 1 72 ? 7.639 -1.232 -15.786 1.00 93.31 72 LEU A C 1
ATOM 539 O O . LEU A 1 72 ? 8.005 -0.065 -15.884 1.00 93.31 72 LEU A O 1
ATOM 543 N N . ASN A 1 73 ? 7.874 -2.137 -16.738 1.00 92.25 73 ASN A N 1
ATOM 544 C CA . ASN A 1 73 ? 8.669 -1.849 -17.933 1.00 92.25 73 ASN A CA 1
ATOM 545 C C . ASN A 1 73 ? 8.032 -0.749 -18.788 1.00 92.25 73 ASN A C 1
ATOM 547 O O . ASN A 1 73 ? 8.738 0.142 -19.250 1.00 92.25 73 ASN A O 1
ATOM 551 N N . LYS A 1 74 ? 6.699 -0.744 -18.932 1.00 92.69 74 LYS A N 1
ATOM 552 C CA . LYS A 1 74 ? 5.970 0.356 -19.590 1.00 92.69 74 LYS A CA 1
ATOM 553 C C . LYS A 1 74 ? 6.220 1.700 -18.903 1.00 92.69 74 LYS A C 1
ATOM 555 O O . LYS A 1 74 ? 6.505 2.681 -19.582 1.00 92.69 74 LYS A O 1
ATOM 560 N N . SER A 1 75 ? 6.151 1.743 -17.572 1.00 92.38 75 SER A N 1
ATOM 561 C CA . SER A 1 75 ? 6.414 2.963 -16.798 1.00 92.38 75 SER A CA 1
ATOM 562 C C . SER A 1 75 ? 7.869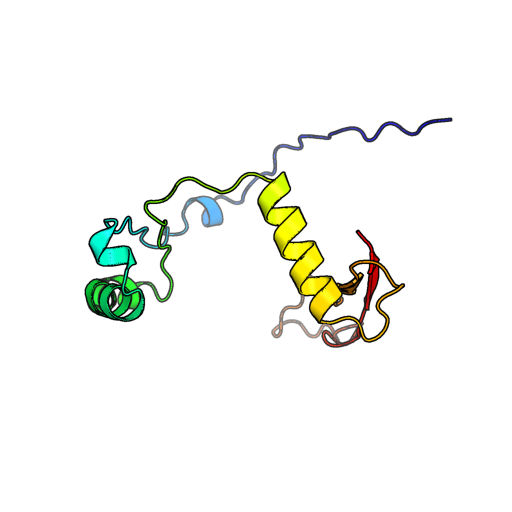 3.427 -16.887 1.00 92.38 75 SER A C 1
ATOM 564 O O . SER A 1 75 ? 8.121 4.627 -16.840 1.00 92.38 75 SER A O 1
ATOM 566 N N . LEU A 1 76 ? 8.831 2.506 -17.010 1.00 90.38 76 LEU A N 1
ATOM 567 C CA . LEU A 1 76 ? 10.244 2.848 -17.198 1.00 90.38 76 LEU A CA 1
ATOM 568 C C . LEU A 1 76 ? 10.515 3.395 -18.606 1.00 90.38 76 LEU A C 1
ATOM 570 O O . LEU A 1 76 ? 11.172 4.424 -18.728 1.00 90.38 76 LEU A O 1
ATOM 574 N N . LEU A 1 77 ? 9.955 2.770 -19.646 1.00 89.81 77 LEU A N 1
ATOM 575 C CA . LEU A 1 77 ? 10.050 3.247 -21.033 1.00 89.81 77 LEU A CA 1
ATOM 576 C C . LEU A 1 77 ? 9.403 4.622 -21.216 1.00 89.81 77 LEU A C 1
ATOM 578 O O . LEU A 1 77 ? 9.955 5.480 -21.886 1.00 89.81 77 LEU A O 1
ATOM 582 N N . ALA A 1 78 ? 8.271 4.882 -20.557 1.00 89.25 78 ALA A N 1
ATOM 583 C CA . ALA A 1 78 ? 7.626 6.196 -20.602 1.00 89.25 78 ALA A CA 1
ATOM 584 C C . ALA A 1 78 ? 8.502 7.333 -20.034 1.00 89.25 78 ALA A C 1
ATOM 586 O O . ALA A 1 78 ? 8.186 8.506 -20.219 1.00 89.25 78 ALA A O 1
ATOM 587 N N . ARG A 1 79 ? 9.579 6.998 -19.311 1.00 84.56 79 ARG A N 1
ATOM 588 C CA . ARG A 1 79 ? 10.528 7.953 -18.731 1.00 84.56 79 ARG A CA 1
ATOM 589 C C . ARG A 1 79 ? 11.861 8.009 -19.477 1.00 84.56 79 ARG A C 1
ATOM 591 O O . ARG A 1 79 ? 12.681 8.852 -19.113 1.00 84.56 79 ARG A O 1
ATOM 598 N N . SER A 1 80 ? 12.109 7.133 -20.454 1.00 80.50 80 SER A N 1
ATOM 599 C CA . SER A 1 80 ? 13.344 7.182 -21.234 1.00 80.50 80 SER A CA 1
ATOM 600 C C . SER A 1 80 ? 13.270 8.314 -22.258 1.00 80.50 80 SER A C 1
ATOM 602 O O . SER A 1 80 ? 12.236 8.574 -22.868 1.00 80.50 80 SER A O 1
ATOM 604 N N . SER A 1 81 ? 14.383 9.026 -22.424 1.00 76.31 81 SER A N 1
ATOM 605 C CA . SER A 1 81 ? 14.538 10.028 -23.485 1.00 76.31 81 SER A CA 1
ATOM 606 C C . SER A 1 81 ? 14.811 9.391 -24.850 1.00 76.31 81 SER A C 1
ATOM 608 O O . SER A 1 81 ? 14.666 10.054 -25.871 1.00 76.31 81 SER A O 1
ATOM 610 N N . ASP A 1 82 ? 15.226 8.125 -24.849 1.00 77.31 82 ASP A N 1
ATOM 611 C CA . ASP A 1 82 ? 15.544 7.332 -26.028 1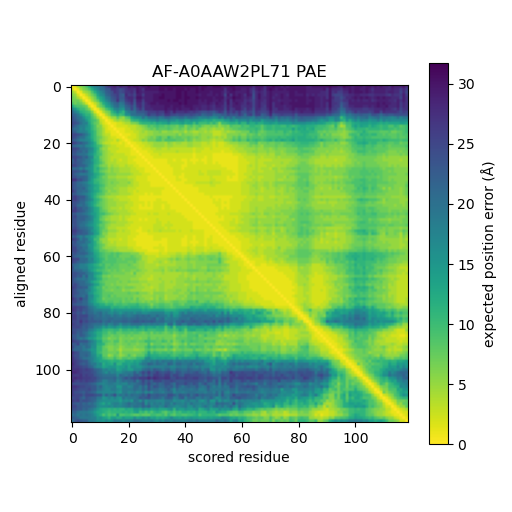.00 77.31 82 ASP A CA 1
ATOM 612 C C . ASP A 1 82 ? 14.561 6.144 -26.123 1.00 77.31 82 ASP A C 1
ATOM 614 O O . ASP A 1 82 ? 14.548 5.301 -25.217 1.00 77.31 82 ASP A O 1
ATOM 618 N N . PRO A 1 83 ? 13.707 6.087 -27.162 1.00 69.38 83 PRO A N 1
ATOM 619 C CA . PRO A 1 83 ? 12.771 4.987 -27.386 1.00 69.38 83 PRO A CA 1
ATOM 620 C C . PRO A 1 83 ? 13.435 3.672 -27.817 1.00 69.38 83 PRO A C 1
ATOM 622 O O . PRO A 1 83 ? 12.798 2.626 -27.700 1.00 69.38 83 PRO A O 1
ATOM 625 N N . GLU A 1 84 ? 14.672 3.705 -28.332 1.00 70.88 84 GLU A N 1
ATOM 626 C CA . GLU A 1 84 ? 15.417 2.490 -28.700 1.00 70.88 84 GLU A CA 1
ATOM 627 C C . GLU A 1 84 ? 16.133 1.863 -27.497 1.00 70.88 84 GLU A C 1
ATOM 629 O O . GLU A 1 84 ? 16.393 0.658 -27.469 1.00 70.88 84 GLU A O 1
ATOM 634 N N . SER A 1 85 ? 16.393 2.663 -26.462 1.00 75.00 85 SER A N 1
ATOM 635 C CA . SER A 1 85 ? 16.879 2.187 -25.171 1.00 75.00 85 SER A CA 1
ATOM 636 C C . SER A 1 85 ? 15.779 1.404 -24.444 1.00 75.00 85 SER A C 1
ATOM 638 O O . SER A 1 85 ? 14.692 1.919 -24.184 1.00 75.00 85 SER A O 1
ATOM 640 N N . GLY A 1 86 ? 16.075 0.167 -24.035 1.00 84.62 86 GLY A N 1
ATOM 641 C CA . GLY A 1 86 ? 15.173 -0.656 -23.221 1.00 84.62 86 GLY A CA 1
ATOM 642 C C . GLY A 1 86 ? 14.783 -0.027 -21.864 1.00 84.62 86 GLY A C 1
ATOM 643 O O . GLY A 1 86 ? 15.328 1.007 -21.456 1.00 84.62 86 GLY A O 1
ATOM 644 N N . PRO A 1 87 ? 13.837 -0.644 -21.121 1.00 89.19 87 PRO A N 1
ATOM 645 C CA . PRO A 1 87 ? 13.393 -0.153 -19.817 1.00 89.19 87 PRO A CA 1
ATOM 646 C C . PRO A 1 87 ? 14.561 -0.132 -18.830 1.00 89.19 87 PRO A C 1
ATOM 648 O O . PRO A 1 87 ? 15.136 -1.171 -18.507 1.00 89.19 87 PRO A O 1
ATOM 651 N N . THR A 1 88 ? 14.883 1.058 -18.327 1.00 89.62 88 THR A N 1
ATOM 652 C CA . THR A 1 88 ? 16.099 1.281 -17.544 1.00 89.62 88 THR A CA 1
ATOM 653 C C . THR A 1 88 ? 15.806 2.070 -16.268 1.00 89.62 88 THR A C 1
ATOM 655 O O . THR A 1 88 ? 14.936 2.943 -16.251 1.00 89.62 88 THR A O 1
ATOM 658 N N . PHE A 1 89 ? 16.536 1.794 -15.185 1.00 88.31 89 PHE A N 1
ATOM 659 C CA . PHE A 1 89 ? 16.506 2.591 -13.955 1.00 88.31 89 PHE A CA 1
ATOM 660 C C . PHE A 1 89 ? 17.898 2.704 -13.321 1.00 88.31 89 PHE A C 1
ATOM 662 O O . PHE A 1 89 ? 18.756 1.848 -13.515 1.00 88.31 89 PHE A O 1
ATOM 669 N N . THR A 1 90 ? 18.128 3.757 -12.536 1.00 88.56 90 THR A N 1
ATOM 670 C CA . THR A 1 90 ? 19.353 3.914 -11.741 1.00 88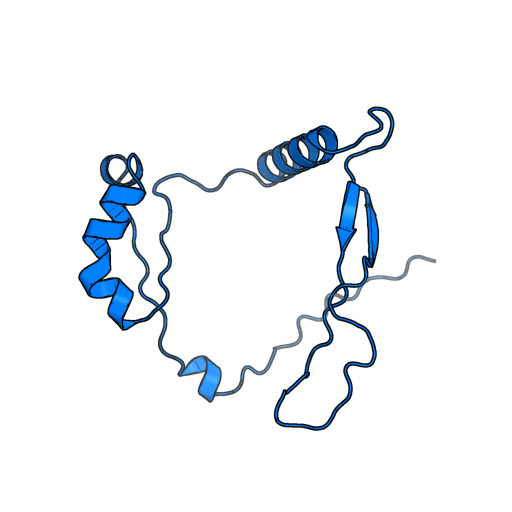.56 90 THR A CA 1
ATOM 671 C C . THR A 1 90 ? 19.096 3.579 -10.281 1.00 88.56 90 THR A C 1
ATOM 673 O O . THR A 1 90 ? 18.051 3.916 -9.716 1.00 88.56 90 THR A O 1
ATOM 676 N N . THR A 1 91 ? 20.055 2.911 -9.647 1.00 88.19 91 THR A N 1
ATOM 677 C CA . THR A 1 91 ? 20.006 2.635 -8.205 1.00 88.19 91 THR A CA 1
ATOM 678 C C . THR A 1 91 ? 20.657 3.767 -7.406 1.00 88.19 91 THR A C 1
ATOM 680 O O . THR A 1 91 ? 21.222 4.710 -7.959 1.00 88.19 91 THR A O 1
ATOM 683 N N . ARG A 1 92 ? 20.562 3.717 -6.074 1.00 85.94 92 ARG A N 1
ATOM 684 C CA . ARG A 1 92 ? 21.333 4.580 -5.165 1.00 85.94 92 ARG A CA 1
ATOM 685 C C . ARG A 1 92 ? 22.015 3.715 -4.125 1.00 85.94 92 ARG A C 1
ATOM 687 O O . ARG A 1 92 ? 21.430 2.749 -3.641 1.00 85.94 92 ARG A O 1
ATOM 694 N N . GLN A 1 93 ? 23.233 4.084 -3.749 1.00 82.69 93 GLN A N 1
ATOM 695 C CA . GLN A 1 93 ? 23.966 3.339 -2.735 1.00 82.69 93 GLN A CA 1
ATOM 696 C C . GLN A 1 93 ? 23.417 3.641 -1.332 1.00 82.69 93 GLN A C 1
ATOM 698 O O . GLN A 1 93 ? 23.463 4.781 -0.868 1.00 82.69 93 GLN A O 1
ATOM 703 N N . GLN A 1 94 ? 22.949 2.605 -0.630 1.00 83.12 94 GLN A N 1
ATOM 704 C CA . GLN A 1 94 ? 22.561 2.685 0.779 1.00 83.12 94 GLN A CA 1
ATOM 705 C C . GLN A 1 94 ? 23.661 2.078 1.660 1.00 83.12 94 GLN A C 1
ATOM 707 O O . GLN A 1 94 ? 23.941 0.883 1.595 1.00 83.12 94 GLN A O 1
ATOM 712 N N . GLN A 1 95 ? 24.304 2.898 2.495 1.00 80.19 95 GLN A N 1
ATOM 713 C CA . GLN A 1 95 ? 25.276 2.415 3.477 1.00 80.19 95 GLN A CA 1
ATOM 714 C C . GLN A 1 95 ? 24.545 1.917 4.736 1.00 80.19 95 GLN A C 1
ATOM 716 O O . GLN A 1 95 ? 24.010 2.712 5.509 1.00 80.19 95 GLN A O 1
ATOM 721 N N . ILE A 1 96 ? 24.543 0.601 4.961 1.00 80.69 96 ILE A N 1
ATOM 722 C CA . ILE A 1 96 ? 23.913 -0.031 6.132 1.00 80.69 96 ILE A CA 1
ATOM 723 C C . ILE A 1 96 ? 24.776 0.196 7.386 1.00 80.69 96 ILE A C 1
ATOM 725 O O . ILE A 1 96 ? 26.001 0.303 7.315 1.00 80.69 96 ILE A O 1
ATOM 729 N N . GLY A 1 97 ? 24.140 0.288 8.557 1.00 74.94 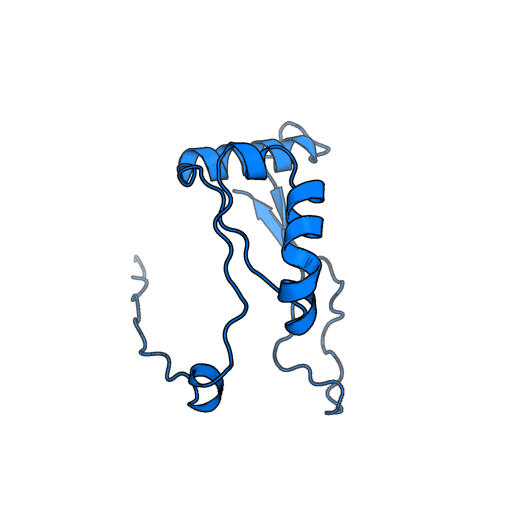97 GLY A N 1
ATOM 730 C CA . GLY A 1 97 ? 24.839 0.468 9.835 1.00 74.94 97 GLY A CA 1
ATOM 731 C C . GLY A 1 97 ? 25.324 1.898 10.080 1.00 74.94 97 GLY A C 1
ATOM 732 O O . GLY A 1 97 ? 26.111 2.132 11.002 1.00 74.94 97 GLY A O 1
ATOM 733 N N . PHE A 1 98 ? 24.857 2.861 9.280 1.00 69.69 98 PHE A N 1
ATOM 734 C CA . PHE A 1 98 ? 24.978 4.267 9.627 1.00 69.69 98 PHE A CA 1
ATOM 735 C C . PHE A 1 98 ? 24.121 4.547 10.864 1.00 69.69 98 PHE A C 1
ATOM 737 O O . PHE A 1 98 ? 22.914 4.319 10.878 1.00 69.69 98 PHE A O 1
ATOM 744 N N . CYS A 1 99 ? 24.766 5.010 11.926 1.00 64.75 99 CYS A N 1
ATOM 745 C CA . CYS A 1 99 ? 24.107 5.387 13.162 1.00 64.75 99 CYS A CA 1
ATOM 746 C C . CYS A 1 99 ? 24.526 6.831 13.431 1.00 64.75 99 CYS A C 1
ATOM 748 O O . CYS A 1 99 ? 25.711 7.033 13.688 1.00 64.75 99 CYS A O 1
ATOM 750 N N . PRO A 1 100 ? 23.617 7.823 13.397 1.00 63.66 100 PRO A N 1
ATOM 751 C CA . PRO A 1 100 ? 23.976 9.231 13.599 1.00 63.66 100 PRO A CA 1
ATOM 752 C C . PRO A 1 100 ? 24.724 9.481 14.918 1.00 63.66 100 PRO A C 1
ATOM 754 O O . PRO A 1 100 ? 25.509 10.412 15.030 1.00 63.66 100 PRO A O 1
ATOM 757 N N . ARG A 1 101 ? 24.501 8.609 15.914 1.00 66.19 101 ARG A N 1
ATOM 758 C CA . ARG A 1 101 ? 25.149 8.636 17.234 1.00 66.19 101 ARG A CA 1
ATOM 759 C C . ARG A 1 101 ? 26.570 8.062 17.251 1.00 66.19 101 ARG A C 1
ATOM 761 O O . ARG A 1 101 ? 27.266 8.210 18.248 1.00 66.19 101 ARG A O 1
ATOM 768 N N . LYS A 1 102 ? 27.003 7.373 16.194 1.00 63.75 102 LYS A N 1
ATOM 769 C CA . LYS A 1 102 ? 28.379 6.889 16.040 1.00 63.75 102 LYS A CA 1
ATOM 770 C C . LYS A 1 102 ? 29.073 7.794 15.033 1.00 63.75 102 LYS A C 1
ATOM 772 O O . LYS A 1 102 ? 28.576 7.965 13.926 1.00 63.75 102 LYS A O 1
ATOM 777 N N . HIS A 1 103 ? 30.243 8.315 15.391 1.00 57.00 103 HIS A N 1
ATOM 778 C CA . HIS A 1 103 ? 31.081 9.144 14.520 1.00 57.00 103 HIS A CA 1
ATOM 779 C C . HIS A 1 103 ? 31.729 8.304 13.397 1.00 57.00 103 HIS A C 1
ATOM 781 O O . HIS A 1 103 ? 32.948 8.179 13.288 1.00 57.00 103 HIS A O 1
ATOM 787 N N . ARG A 1 104 ? 30.910 7.642 12.574 1.00 61.09 104 ARG A N 1
ATOM 788 C CA . ARG A 1 104 ? 31.327 7.066 11.299 1.00 61.09 104 ARG A CA 1
ATOM 789 C C . ARG A 1 104 ? 30.911 8.045 10.222 1.00 61.09 104 ARG A C 1
ATOM 791 O O . ARG A 1 104 ? 29.724 8.218 9.970 1.00 61.09 104 ARG A O 1
ATOM 798 N N . LEU A 1 105 ? 31.899 8.659 9.585 1.00 58.06 105 LEU A N 1
ATOM 799 C CA . LEU A 1 105 ? 31.680 9.429 8.370 1.00 58.06 105 LEU A CA 1
ATOM 800 C C . LEU A 1 105 ? 30.965 8.528 7.349 1.00 58.06 105 LEU A C 1
ATOM 802 O O . LEU A 1 105 ? 31.365 7.373 7.154 1.00 58.06 105 LEU A O 1
ATOM 806 N N . CYS A 1 106 ? 29.898 9.030 6.721 1.00 57.47 106 CYS A N 1
ATOM 807 C CA . CYS A 1 106 ? 29.348 8.407 5.519 1.00 57.47 106 CYS A CA 1
ATOM 808 C C . CYS A 1 106 ? 30.497 8.306 4.517 1.00 57.47 106 CYS A C 1
ATOM 810 O O . CYS A 1 106 ? 30.987 9.334 4.053 1.00 57.47 106 CYS A O 1
ATOM 812 N N . ARG A 1 107 ? 30.965 7.088 4.216 1.00 63.06 107 ARG A N 1
ATOM 813 C CA . ARG A 1 107 ? 32.085 6.916 3.278 1.00 63.06 107 ARG A CA 1
ATOM 814 C C . ARG A 1 107 ? 31.675 7.399 1.895 1.00 63.06 107 ARG A C 1
ATOM 816 O O . ARG A 1 107 ? 32.455 8.063 1.223 1.00 63.06 107 ARG A 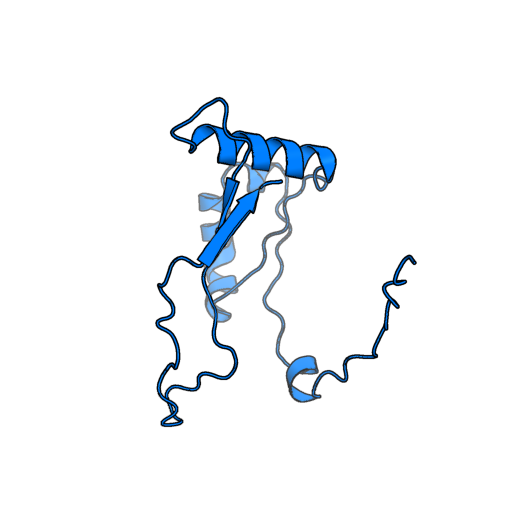O 1
ATOM 823 N N . ASN A 1 108 ? 30.419 7.134 1.535 1.00 64.25 108 ASN A N 1
ATOM 824 C CA . ASN A 1 108 ? 29.820 7.572 0.289 1.00 64.25 108 ASN A CA 1
ATOM 825 C C . ASN A 1 108 ? 28.556 8.410 0.576 1.00 64.25 108 ASN A C 1
ATOM 827 O O . ASN A 1 108 ? 27.740 8.018 1.412 1.00 64.25 108 ASN A O 1
ATOM 831 N N . PRO A 1 109 ? 28.365 9.554 -0.105 1.00 66.44 109 PRO A N 1
ATOM 832 C CA . PRO A 1 109 ? 27.119 10.312 -0.086 1.00 66.44 109 PRO A CA 1
ATOM 833 C C . PRO A 1 109 ? 25.933 9.434 -0.501 1.00 66.44 109 PRO A C 1
ATOM 835 O O . PRO A 1 109 ? 25.933 8.876 -1.597 1.00 66.44 109 PRO A O 1
ATOM 838 N N . CYS A 1 110 ? 24.893 9.383 0.333 1.00 61.19 110 CYS A N 1
ATOM 839 C CA . CYS A 1 110 ? 23.656 8.616 0.116 1.00 61.19 110 CYS A CA 1
ATOM 840 C C . CYS A 1 110 ? 22.813 9.072 -1.097 1.00 61.19 110 CYS A C 1
ATOM 842 O O . CYS A 1 110 ? 21.781 8.478 -1.399 1.00 61.19 110 CYS A O 1
ATOM 844 N N . GLY A 1 111 ? 23.252 10.114 -1.809 1.00 64.69 111 GLY A N 1
ATOM 845 C CA . GLY A 1 111 ? 22.601 10.660 -2.999 1.00 64.69 111 GLY A CA 1
ATOM 846 C C . GLY A 1 111 ? 23.328 10.403 -4.321 1.00 64.69 111 GLY A C 1
ATOM 847 O O . GLY A 1 111 ? 22.789 10.793 -5.357 1.00 64.69 111 GLY A O 1
ATOM 848 N N . ARG A 1 112 ? 24.513 9.767 -4.335 1.00 70.44 112 ARG A N 1
ATOM 849 C CA . ARG A 1 112 ? 25.175 9.446 -5.612 1.00 70.44 112 ARG A CA 1
ATOM 850 C C . ARG A 1 112 ? 24.315 8.459 -6.401 1.00 70.44 112 ARG A C 1
ATOM 852 O O . ARG A 1 112 ? 23.862 7.450 -5.857 1.00 70.44 112 ARG A O 1
ATOM 859 N N . VAL A 1 113 ? 24.064 8.804 -7.662 1.00 76.31 113 VAL A N 1
ATOM 860 C CA . VAL A 1 113 ? 23.415 7.912 -8.624 1.00 76.31 113 VAL A CA 1
ATOM 861 C C . VAL A 1 113 ? 24.334 6.707 -8.803 1.00 76.31 113 VAL A C 1
ATOM 863 O O . VAL A 1 113 ? 25.535 6.870 -9.012 1.00 76.31 113 VAL A O 1
ATOM 866 N N . GLY A 1 114 ? 23.775 5.523 -8.594 1.00 76.75 114 GLY A N 1
ATOM 867 C CA . GLY A 1 114 ? 24.444 4.247 -8.787 1.00 76.75 114 GLY A CA 1
ATOM 868 C C . GLY A 1 114 ? 24.433 3.827 -10.250 1.00 76.75 114 GLY A C 1
ATOM 869 O O . GLY A 1 114 ? 24.200 4.631 -11.152 1.00 76.75 114 GLY A O 1
ATOM 870 N N . GLU A 1 115 ? 24.682 2.544 -10.474 1.00 83.50 115 GLU A N 1
ATOM 871 C CA . GLU A 1 115 ? 24.709 1.973 -11.814 1.00 83.50 115 GLU A CA 1
ATOM 872 C C . GLU A 1 115 ? 23.323 1.984 -12.468 1.00 83.50 115 GLU A C 1
ATOM 874 O O . GLU A 1 115 ? 22.270 2.011 -11.815 1.00 83.50 115 GLU A O 1
ATOM 879 N N . VAL A 1 116 ? 23.361 2.007 -13.795 1.00 84.38 116 VAL A N 1
ATOM 880 C CA . VAL A 1 116 ? 22.203 1.940 -14.674 1.00 84.38 116 VAL A CA 1
ATOM 881 C C . VAL A 1 116 ? 21.888 0.462 -14.906 1.00 84.38 116 VAL A C 1
ATOM 883 O O . VAL A 1 116 ? 22.740 -0.279 -15.390 1.00 84.38 116 VAL A O 1
ATOM 886 N N . HIS A 1 117 ? 20.674 0.030 -14.572 1.00 83.12 117 HIS A N 1
ATOM 887 C CA . HIS A 1 117 ? 20.221 -1.346 -14.759 1.00 83.12 117 HIS A CA 1
ATOM 888 C C . HIS A 1 117 ? 19.108 -1.402 -15.798 1.00 83.12 117 HIS A C 1
ATOM 890 O O . HIS A 1 117 ? 18.154 -0.624 -15.739 1.00 83.12 117 HIS A O 1
ATOM 896 N N . SER A 1 118 ? 19.238 -2.357 -16.714 1.00 83.69 118 SER A N 1
ATOM 897 C CA . SER A 1 118 ? 18.215 -2.706 -17.701 1.00 83.69 118 SER A CA 1
ATOM 898 C C . SER A 1 118 ? 17.504 -3.983 -17.261 1.00 83.69 118 SER A C 1
ATOM 900 O O . SER A 1 118 ? 18.086 -4.780 -16.518 1.00 83.69 118 SER A O 1
ATOM 902 N N . TYR A 1 119 ? 16.261 -4.158 -17.702 1.00 68.81 119 TYR A N 1
ATOM 903 C CA . TYR A 1 119 ? 15.515 -5.406 -17.523 1.00 68.81 119 TYR A CA 1
ATOM 904 C C . TYR A 1 119 ? 15.687 -6.353 -18.710 1.00 68.81 119 TYR A C 1
ATOM 906 O O . TYR A 1 119 ? 15.751 -5.842 -19.850 1.00 68.81 119 TYR A O 1
#

Mean predicted aligned error: 10.54 Å

Secondary structure (DSSP, 8-state):
---------------HHHHTSPPPPEE---TTGGG-HHHHHHHHHHHHTTTS--EE--SSPPPPHHHHHHHHHHHHHTT-S-SSSPSEEEEE---TT--TTS----SS-TT-EEEEEE-

Organism: Sesamum radiatum (NCBI:txid300843)

Sequence (119 aa):
MAAEVSGGGGNIEVSPWLKSMPVAPEYHPTLAEFQDPIAYIFKIEKEASKYGICKIVPPVPAASKKTIIANLNKSLLARSSDPESGPTFTTRQQQIGFCPRKHRLCRNPCGRVGEVHSY

Radius of gyration: 21.2 Å; Cα contacts (8 Å, |Δi|>4): 92; chains: 1; bounding box: 49×35×49 Å

Solvent-accessible surface area (backbone atoms only — not comparable to full-atom values): 7900 Å² total; per-residue (Å²): 137,84,83,80,82,76,82,75,82,66,84,76,84,74,57,70,69,69,76,70,49,85,79,64,58,75,42,74,48,51,72,75,50,58,71,42,60,67,64,42,47,64,73,45,37,86,64,43,60,80,66,76,46,67,46,78,47,73,74,62,82,82,77,54,69,68,57,52,51,52,53,50,42,52,58,28,42,76,68,46,95,46,89,85,54,71,33,51,50,68,45,61,54,78,76,80,89,77,44,94,90,46,98,67,76,75,89,62,69,69,75,48,78,44,65,78,44,72,120

Nearest PDB structures (foldseek):
  7f9d-assembly1_A  TM=2.798E-01  e=7.890E+00  Homo sapiens